Protein AF-A0A371X5Y8-F1 (afdb_monomer_lite)

Radius of gyration: 13.7 Å; chains: 1; bounding box: 45×25×32 Å

Organism: NCBI:txid2294114

pLDDT: mean 79.45, std 11.73, range [36.59, 93.31]

Secondary structure (DSSP, 8-state):
------S-SSSPPPHHHHHHHHHS---HHHHHHHHHTT--SEEEEETTEEEEEETTTTEEEEEEE-TTS-EEEEEEETTEEEEEEEETTEEEEEEE-HHHHHT-TTTTHHHHH----

Structure (mmCIF, N/CA/C/O backbone):
data_AF-A0A371X5Y8-F1
#
_entry.id   AF-A0A371X5Y8-F1
#
loop_
_atom_site.group_PDB
_atom_site.id
_atom_site.type_symbol
_atom_site.label_atom_id
_atom_site.label_alt_id
_atom_site.label_comp_id
_atom_site.label_asym_id
_atom_site.label_entity_id
_atom_site.label_seq_id
_atom_site.pdbx_PDB_ins_code
_atom_site.Cartn_x
_atom_site.Cartn_y
_atom_site.Cartn_z
_atom_site.occupancy
_atom_site.B_iso_or_equiv
_atom_site.auth_seq_id
_atom_site.auth_comp_id
_atom_site.auth_asym_id
_atom_site.auth_atom_id
_atom_site.pdbx_PDB_model_num
ATOM 1 N N . MET A 1 1 ? -27.563 10.817 6.410 1.00 36.59 1 MET A N 1
ATOM 2 C CA . MET A 1 1 ? -26.250 11.125 5.811 1.00 36.59 1 MET A CA 1
ATOM 3 C C . MET A 1 1 ? -25.219 10.660 6.820 1.00 36.59 1 MET A C 1
ATOM 5 O O . MET A 1 1 ? -25.157 11.239 7.897 1.00 36.59 1 MET A O 1
ATOM 9 N N . ALA A 1 2 ? -24.578 9.518 6.575 1.00 38.03 2 ALA A N 1
ATOM 10 C CA . ALA A 1 2 ? -23.540 9.020 7.469 1.00 38.03 2 ALA A CA 1
ATOM 11 C C . ALA A 1 2 ? -22.314 9.915 7.274 1.00 38.03 2 ALA A C 1
ATOM 13 O O . ALA A 1 2 ? -21.850 10.066 6.150 1.00 38.03 2 ALA A O 1
ATOM 14 N N . ALA A 1 3 ? -21.862 10.571 8.342 1.00 40.56 3 ALA A N 1
ATOM 15 C CA . ALA A 1 3 ? -20.594 11.280 8.317 1.00 40.56 3 ALA A CA 1
ATOM 16 C C . ALA A 1 3 ? -19.497 10.237 8.081 1.00 40.56 3 ALA A C 1
ATOM 18 O O . ALA A 1 3 ? -19.373 9.304 8.882 1.00 40.56 3 ALA A O 1
ATOM 19 N N . ALA A 1 4 ? -18.764 10.365 6.974 1.00 44.59 4 ALA A N 1
ATOM 20 C CA . ALA A 1 4 ? -17.547 9.603 6.748 1.00 44.59 4 ALA A CA 1
ATOM 21 C C . ALA A 1 4 ? -16.640 9.847 7.958 1.00 44.59 4 ALA A C 1
ATOM 23 O O . ALA A 1 4 ? -16.283 10.986 8.266 1.00 44.59 4 ALA A O 1
ATOM 24 N N . ARG A 1 5 ? -16.385 8.794 8.738 1.00 50.59 5 ARG A N 1
ATOM 25 C CA . ARG A 1 5 ? -15.402 8.881 9.813 1.00 50.59 5 ARG A CA 1
ATOM 26 C C . ARG A 1 5 ? -14.033 8.897 9.140 1.00 50.59 5 ARG A C 1
ATOM 28 O O . ARG A 1 5 ? -13.822 8.060 8.265 1.00 50.59 5 ARG A O 1
ATOM 35 N N . PRO A 1 6 ? -13.126 9.802 9.531 1.00 53.47 6 PRO A N 1
ATOM 36 C CA . PRO A 1 6 ? -11.768 9.762 9.017 1.00 53.47 6 PRO A CA 1
ATOM 37 C C . PRO A 1 6 ? -11.120 8.419 9.390 1.00 53.47 6 PRO A C 1
ATOM 39 O O . PRO A 1 6 ? -11.502 7.810 10.395 1.00 53.47 6 PRO A O 1
ATOM 42 N N . LEU A 1 7 ? -10.135 7.980 8.602 1.00 59.94 7 LEU A N 1
ATOM 43 C CA . LEU A 1 7 ? -9.326 6.757 8.770 1.00 59.94 7 LEU A CA 1
ATOM 44 C C . LEU A 1 7 ? -8.462 6.748 10.059 1.00 59.94 7 LEU A C 1
ATOM 46 O O . LEU A 1 7 ? -7.404 6.138 10.112 1.00 59.94 7 LEU A O 1
ATOM 50 N N . ASN A 1 8 ? -8.886 7.436 11.119 1.00 60.66 8 ASN A N 1
ATOM 51 C CA . ASN A 1 8 ? -8.071 7.755 12.294 1.00 60.66 8 ASN A CA 1
ATOM 52 C C . ASN A 1 8 ? -8.060 6.674 13.373 1.00 60.66 8 ASN A C 1
ATOM 54 O O . ASN A 1 8 ? -7.318 6.787 14.344 1.00 60.66 8 ASN A O 1
ATOM 58 N N . ALA A 1 9 ? -8.907 5.662 13.256 1.00 64.25 9 ALA A N 1
ATOM 59 C CA . ALA A 1 9 ? -8.866 4.522 14.144 1.00 64.25 9 ALA A CA 1
ATOM 60 C C . ALA A 1 9 ? -8.303 3.367 13.326 1.00 64.25 9 ALA A C 1
ATOM 62 O O . ALA A 1 9 ? -8.786 3.120 12.221 1.00 64.25 9 ALA A O 1
ATOM 63 N N . TRP A 1 10 ? -7.288 2.678 13.849 1.00 75.75 10 TRP A N 1
ATOM 64 C CA . TRP A 1 10 ? -6.785 1.404 13.325 1.00 75.75 10 TRP A CA 1
ATOM 65 C C . TRP A 1 10 ? -7.836 0.294 13.485 1.00 75.75 10 TRP A C 1
ATOM 67 O O . TRP A 1 10 ? -7.652 -0.734 14.131 1.00 75.75 10 TRP A O 1
ATOM 77 N N . GLU A 1 11 ? -9.014 0.578 12.964 1.00 78.38 11 GLU A N 1
ATOM 78 C CA . GLU A 1 11 ? -10.200 -0.233 12.918 1.00 78.38 11 GLU A CA 1
ATOM 79 C C . GLU A 1 11 ? -10.358 -0.696 11.474 1.00 78.38 11 GLU A C 1
ATOM 81 O O . GLU A 1 11 ? -9.955 0.015 10.547 1.00 78.38 11 GLU A O 1
ATOM 86 N N . PRO A 1 12 ? -10.958 -1.873 11.258 1.00 77.25 12 PRO A N 1
ATOM 87 C CA . PRO A 1 12 ? -11.274 -2.324 9.917 1.00 77.25 12 PRO A CA 1
ATOM 88 C C . PRO A 1 12 ? -12.061 -1.246 9.169 1.00 77.25 12 PRO A C 1
ATOM 90 O O . PRO A 1 12 ? -12.964 -0.609 9.722 1.00 77.25 12 PRO A O 1
ATOM 93 N N . LEU A 1 13 ? -11.704 -1.058 7.899 1.00 78.56 13 LEU A N 1
ATOM 94 C CA . LEU A 1 13 ? -12.345 -0.080 7.030 1.00 78.56 13 LEU A CA 1
ATOM 95 C C . LEU A 1 13 ? -13.859 -0.282 7.012 1.00 78.56 13 LEU A C 1
ATOM 97 O O . LEU A 1 13 ? -14.344 -1.422 7.068 1.00 78.56 13 LEU A O 1
ATOM 101 N N . PRO A 1 14 ? -14.636 0.804 6.896 1.00 79.62 14 PRO A N 1
ATOM 102 C CA . PRO A 1 14 ? -16.069 0.664 6.828 1.00 79.62 14 PRO A CA 1
ATOM 103 C C . PRO A 1 14 ? -16.458 -0.112 5.556 1.00 79.62 14 PRO A C 1
ATOM 105 O O . PRO A 1 14 ? -15.859 0.072 4.497 1.00 79.62 14 PRO A O 1
ATOM 108 N N . PRO A 1 15 ? -17.497 -0.962 5.620 1.00 79.56 15 PRO A N 1
ATOM 109 C CA . PRO A 1 15 ? -17.793 -1.927 4.562 1.00 79.56 15 PRO A CA 1
ATOM 110 C C . PRO A 1 15 ? -18.142 -1.289 3.212 1.00 79.56 15 PRO A C 1
ATOM 112 O O . PRO A 1 15 ? -17.956 -1.931 2.184 1.00 79.56 15 PRO A O 1
ATOM 115 N N . HIS A 1 16 ? -18.633 -0.043 3.202 1.00 81.50 16 HIS A N 1
ATOM 116 C CA . HIS A 1 16 ? -18.866 0.696 1.959 1.00 81.50 16 HIS A CA 1
ATOM 117 C C . HIS A 1 16 ? -17.547 0.993 1.242 1.00 81.50 16 HIS A C 1
ATOM 119 O O . HIS A 1 16 ? -17.423 0.668 0.071 1.00 81.50 16 HIS A O 1
ATOM 125 N N . LEU A 1 17 ? -16.540 1.492 1.962 1.00 78.69 17 LEU A N 1
ATOM 126 C CA . LEU A 1 17 ? -15.229 1.798 1.403 1.00 78.69 17 LEU A CA 1
ATOM 127 C C . LEU A 1 17 ? -14.524 0.528 0.920 1.00 78.69 17 LEU A C 1
ATOM 129 O O . LEU A 1 17 ? -13.956 0.502 -0.165 1.00 78.69 17 LEU A O 1
ATOM 133 N N . THR A 1 18 ? -14.624 -0.564 1.682 1.00 81.31 18 THR A N 1
ATOM 134 C CA . THR A 1 18 ? -14.114 -1.871 1.247 1.00 81.31 18 THR A CA 1
ATOM 135 C C . THR A 1 18 ? -14.778 -2.334 -0.051 1.00 81.31 18 THR A C 1
ATOM 137 O O . THR A 1 18 ? -14.112 -2.915 -0.906 1.00 81.31 18 THR A O 1
ATOM 140 N N . ALA A 1 19 ? -16.082 -2.098 -0.222 1.00 83.00 19 ALA A N 1
ATOM 141 C CA . ALA A 1 19 ? -16.780 -2.419 -1.463 1.00 83.00 19 ALA A CA 1
ATOM 142 C C . ALA A 1 19 ? -16.314 -1.528 -2.623 1.00 83.00 19 ALA A C 1
ATOM 144 O O . ALA A 1 19 ? -16.019 -2.063 -3.685 1.00 83.00 19 ALA A O 1
ATOM 145 N N . GLU A 1 20 ? -16.166 -0.217 -2.412 1.00 84.31 20 GLU A N 1
ATOM 146 C CA . GLU A 1 20 ? -15.684 0.707 -3.448 1.00 84.31 20 GLU A CA 1
ATOM 147 C C . GLU A 1 20 ? -14.253 0.388 -3.888 1.00 84.31 20 GLU A C 1
ATOM 149 O O . GLU A 1 20 ? -13.984 0.293 -5.081 1.00 84.31 20 GLU A O 1
ATOM 154 N N . VAL A 1 2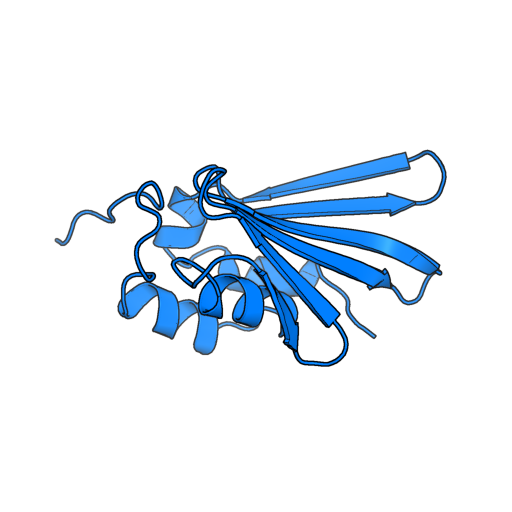1 ? -13.340 0.109 -2.952 1.00 83.38 21 VAL A N 1
ATOM 155 C CA . VAL A 1 21 ? -11.969 -0.316 -3.283 1.00 83.38 21 VAL A CA 1
ATOM 156 C C . VAL A 1 21 ? -11.980 -1.618 -4.084 1.00 83.38 21 VAL A C 1
ATOM 158 O O . VAL A 1 21 ? -11.235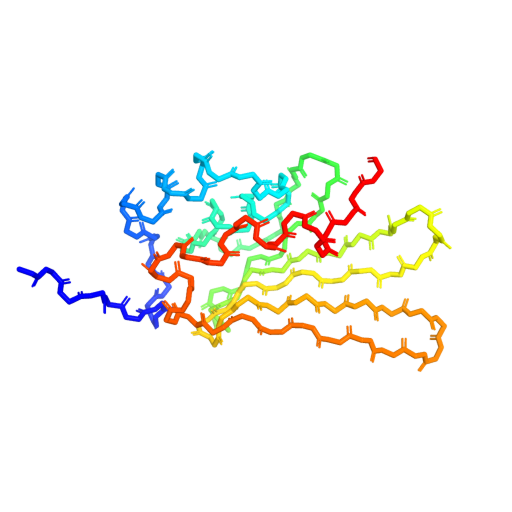 -1.752 -5.056 1.00 83.38 21 VAL A O 1
ATOM 161 N N . ASN A 1 22 ? -12.835 -2.576 -3.722 1.00 82.62 22 ASN A N 1
ATOM 162 C CA . ASN A 1 22 ? -12.944 -3.836 -4.453 1.00 82.62 22 ASN A CA 1
ATOM 163 C C . ASN A 1 22 ? -13.526 -3.663 -5.863 1.00 82.62 22 ASN A C 1
ATOM 165 O O . ASN A 1 22 ? -13.030 -4.325 -6.779 1.00 82.62 22 ASN A O 1
ATOM 169 N N . ASP A 1 23 ? -14.521 -2.792 -6.034 1.00 82.88 23 ASP A N 1
ATOM 170 C CA . ASP A 1 23 ? -15.182 -2.511 -7.318 1.00 82.88 23 ASP A CA 1
ATOM 171 C C . ASP A 1 23 ? -14.350 -1.585 -8.227 1.00 82.88 23 ASP A C 1
ATOM 173 O O . ASP A 1 23 ? -14.453 -1.663 -9.447 1.00 82.88 23 ASP A O 1
ATOM 177 N N . SER A 1 24 ? -13.462 -0.772 -7.645 1.00 81.44 24 SER A N 1
ATOM 178 C CA . SER A 1 24 ? -12.586 0.142 -8.385 1.00 81.44 24 SER A CA 1
ATOM 179 C C . SER A 1 24 ? -11.560 -0.571 -9.271 1.00 81.44 24 SER A C 1
ATOM 181 O O . SER A 1 24 ? -11.172 -1.729 -9.036 1.00 81.44 24 SER A O 1
ATOM 183 N N . PHE A 1 25 ? -11.020 0.169 -10.240 1.00 81.06 25 PHE A N 1
ATOM 184 C CA . PHE A 1 25 ? -9.892 -0.266 -11.067 1.00 81.06 25 PHE A CA 1
ATOM 185 C C . PHE A 1 25 ? -8.538 -0.185 -10.348 1.00 81.06 25 PHE A C 1
ATOM 187 O O . PHE A 1 25 ? -7.502 -0.399 -10.980 1.00 81.06 25 PHE A O 1
ATOM 194 N N . ALA A 1 26 ? -8.518 0.088 -9.037 1.00 80.44 26 ALA A N 1
ATOM 195 C CA . ALA A 1 26 ? -7.285 0.160 -8.268 1.00 80.44 26 ALA A CA 1
ATOM 196 C C . ALA A 1 26 ? -6.435 -1.122 -8.431 1.00 80.44 26 ALA A C 1
ATOM 198 O O . ALA A 1 26 ? -6.967 -2.236 -8.496 1.00 80.44 26 ALA A O 1
ATOM 199 N N . PRO A 1 27 ? -5.103 -1.005 -8.463 1.00 80.88 27 PRO A N 1
ATOM 200 C CA . PRO A 1 27 ? -4.233 -2.156 -8.632 1.00 80.88 27 PRO A CA 1
ATOM 201 C C . PRO A 1 27 ? -4.251 -3.063 -7.398 1.00 80.88 27 PRO A C 1
ATOM 203 O O . PRO A 1 27 ? -4.489 -2.623 -6.269 1.00 80.88 27 PRO A O 1
ATOM 206 N N . GLN A 1 28 ? -3.957 -4.350 -7.607 1.00 84.75 28 GLN A N 1
ATOM 207 C CA . GLN A 1 28 ? -4.050 -5.382 -6.567 1.00 84.75 28 GLN A CA 1
ATOM 208 C C . GLN A 1 28 ? -3.293 -5.043 -5.265 1.00 84.75 28 GLN A C 1
ATOM 210 O O . GLN A 1 28 ? -3.826 -5.322 -4.186 1.00 84.75 28 GLN A O 1
ATOM 215 N N . PRO A 1 29 ? -2.105 -4.410 -5.294 1.00 85.56 29 PRO A N 1
ATOM 216 C CA . PRO A 1 29 ? -1.405 -4.022 -4.081 1.00 85.56 29 PRO A CA 1
ATOM 217 C C . PRO A 1 29 ? -2.110 -2.953 -3.272 1.00 85.56 29 PRO A C 1
ATOM 219 O O . PRO A 1 29 ? -2.079 -3.029 -2.048 1.00 85.56 29 PRO A O 1
ATOM 222 N N . VAL A 1 30 ? -2.805 -2.023 -3.928 1.00 84.94 30 VAL A N 1
ATOM 223 C CA . VAL A 1 30 ? -3.650 -1.061 -3.223 1.00 84.94 30 VAL A CA 1
ATOM 224 C C . VAL A 1 30 ? -4.775 -1.810 -2.531 1.00 84.94 30 VAL A C 1
ATOM 226 O O . VAL A 1 30 ? -4.903 -1.719 -1.317 1.00 84.94 30 VAL A O 1
ATOM 229 N N . LYS A 1 31 ? -5.525 -2.646 -3.259 1.00 87.62 31 LYS A N 1
ATOM 230 C CA . LYS A 1 31 ? -6.609 -3.448 -2.663 1.00 87.62 31 LYS A CA 1
ATOM 231 C C . LYS A 1 31 ? -6.124 -4.266 -1.462 1.00 87.62 31 LYS A C 1
ATOM 233 O O . LYS A 1 31 ? -6.818 -4.355 -0.454 1.00 87.62 31 LYS A O 1
ATOM 238 N N . THR A 1 32 ? -4.908 -4.802 -1.542 1.00 89.56 32 THR A N 1
ATOM 239 C CA . THR A 1 32 ? -4.285 -5.561 -0.452 1.00 89.56 32 THR A CA 1
ATOM 240 C C . THR A 1 32 ? -3.947 -4.681 0.755 1.00 89.56 32 THR A C 1
ATOM 242 O O . THR A 1 32 ? -4.248 -5.087 1.871 1.00 89.56 32 THR A O 1
ATOM 245 N N . LEU A 1 33 ? -3.417 -3.465 0.572 1.00 89.00 33 LEU A N 1
ATOM 246 C CA . LEU A 1 33 ? -3.200 -2.525 1.686 1.00 89.00 33 LEU A CA 1
ATOM 247 C C . LEU A 1 33 ? -4.492 -2.229 2.444 1.00 89.00 33 LEU A C 1
ATOM 249 O O . LEU A 1 33 ? -4.523 -2.313 3.669 1.00 89.00 33 LEU A O 1
ATOM 253 N N . PHE A 1 34 ? -5.567 -1.937 1.712 1.00 87.69 34 PHE A N 1
ATOM 254 C CA . PHE A 1 34 ? -6.882 -1.700 2.305 1.00 87.69 34 PHE A CA 1
ATOM 255 C C . PHE A 1 34 ? -7.409 -2.957 3.013 1.00 87.69 34 PHE A C 1
ATOM 257 O O . PHE A 1 34 ? -7.949 -2.864 4.110 1.00 87.69 34 PHE A O 1
ATOM 264 N N . ALA A 1 35 ? -7.202 -4.149 2.449 1.00 88.62 35 ALA A N 1
ATOM 265 C CA . ALA A 1 35 ? -7.594 -5.403 3.094 1.00 88.62 35 ALA A CA 1
ATOM 266 C C . ALA A 1 35 ? -6.811 -5.701 4.389 1.00 88.62 35 ALA A C 1
ATOM 268 O O . ALA A 1 35 ? -7.335 -6.380 5.272 1.00 88.62 35 ALA A O 1
ATOM 269 N N . LEU A 1 36 ? -5.572 -5.216 4.497 1.00 89.69 36 LEU A N 1
ATOM 270 C CA . LEU A 1 36 ? -4.709 -5.384 5.670 1.00 89.69 36 LEU A CA 1
ATOM 271 C C . LEU A 1 36 ? -4.887 -4.279 6.722 1.00 89.69 36 LEU A C 1
ATOM 273 O O . LEU A 1 36 ? -4.398 -4.422 7.844 1.00 89.69 36 LEU A O 1
ATOM 277 N N . TRP A 1 37 ? -5.593 -3.198 6.388 1.00 87.88 37 TRP A N 1
ATOM 278 C CA . TRP A 1 37 ? -5.887 -2.107 7.310 1.00 87.88 37 TRP A CA 1
ATOM 279 C C . TRP A 1 37 ? -6.702 -2.581 8.51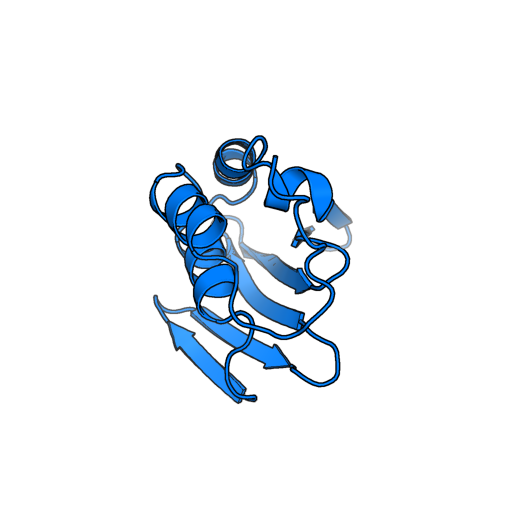9 1.00 87.88 37 TRP A C 1
ATOM 281 O O . TRP A 1 37 ? -7.692 -3.304 8.380 1.00 87.88 37 TRP A O 1
ATOM 291 N N . GLY A 1 38 ? -6.303 -2.158 9.723 1.00 83.00 38 GLY A N 1
ATOM 292 C CA . GLY A 1 38 ? -6.909 -2.643 10.968 1.00 83.00 38 GLY A CA 1
ATOM 293 C C . GLY A 1 38 ? -6.609 -4.123 11.252 1.00 83.00 38 GLY A C 1
ATOM 294 O O . GLY A 1 38 ? -7.254 -4.736 12.105 1.00 83.00 38 GLY A O 1
ATOM 295 N N . GLY A 1 39 ? -5.656 -4.711 10.522 1.00 83.56 39 GLY A N 1
ATOM 296 C CA . GLY A 1 39 ? -5.153 -6.060 10.731 1.00 83.56 39 GLY A CA 1
ATOM 297 C C . GLY A 1 39 ? -4.207 -6.173 11.928 1.00 83.56 39 GLY A C 1
ATOM 298 O O . GLY A 1 39 ? -3.892 -5.201 12.620 1.00 83.56 39 GLY A O 1
ATOM 299 N N . SER A 1 40 ? -3.756 -7.402 12.180 1.00 83.25 40 SER A N 1
ATOM 300 C CA . SER A 1 40 ? -2.734 -7.685 13.191 1.00 83.25 40 SER A CA 1
ATOM 301 C C . SER A 1 40 ? -1.349 -7.274 12.702 1.00 83.25 40 SER A C 1
ATOM 303 O O . SER A 1 40 ? -1.046 -7.423 11.521 1.00 83.25 40 SER A O 1
ATOM 305 N N . GLU A 1 41 ? -0.515 -6.806 13.630 1.00 88.38 41 GLU A N 1
ATOM 306 C CA . GLU A 1 41 ? 0.890 -6.488 13.373 1.00 88.38 41 GLU A CA 1
ATOM 307 C C . GLU A 1 41 ? 1.630 -7.637 12.684 1.00 88.38 41 GLU A C 1
ATOM 309 O O . GLU A 1 41 ? 1.468 -8.808 13.050 1.00 88.38 41 GLU A O 1
ATOM 314 N N . GLY A 1 42 ? 2.488 -7.283 11.728 1.00 88.88 42 GLY A N 1
ATOM 315 C CA . GLY A 1 42 ? 3.469 -8.194 11.157 1.00 88.88 42 GLY A CA 1
ATOM 316 C C . GLY A 1 42 ? 3.643 -8.053 9.651 1.00 88.88 42 GLY A C 1
ATOM 317 O O . GLY A 1 42 ? 3.041 -7.205 8.994 1.00 88.88 42 GLY A O 1
ATOM 318 N N . SER A 1 43 ? 4.490 -8.923 9.102 1.00 92.81 43 SER A N 1
ATOM 319 C CA . SER A 1 43 ? 4.747 -8.994 7.666 1.00 92.81 43 SER A CA 1
ATOM 320 C C . SER A 1 43 ? 3.829 -10.021 7.004 1.00 92.81 43 SER A C 1
ATOM 322 O O . SER A 1 43 ? 3.885 -11.217 7.308 1.00 92.81 43 SER A O 1
ATOM 324 N N . VAL A 1 44 ? 3.006 -9.575 6.061 1.00 92.25 44 VAL A N 1
ATOM 325 C CA . VAL A 1 44 ? 2.087 -10.416 5.292 1.00 92.25 44 VAL A CA 1
ATOM 326 C C . VAL A 1 44 ? 2.595 -10.545 3.863 1.00 92.25 44 VAL A C 1
ATOM 328 O O . VAL A 1 44 ? 2.853 -9.552 3.197 1.00 92.25 44 VAL A O 1
ATOM 331 N N . ASN A 1 45 ? 2.727 -11.775 3.370 1.00 91.69 45 ASN A N 1
ATOM 332 C CA . ASN A 1 45 ? 3.083 -12.025 1.974 1.00 91.69 45 ASN A CA 1
ATOM 333 C C . ASN A 1 45 ? 1.809 -12.260 1.160 1.00 91.69 45 ASN A C 1
ATOM 335 O O . ASN A 1 45 ? 1.080 -13.219 1.421 1.00 91.69 45 ASN A O 1
ATOM 339 N N . ALA A 1 46 ? 1.552 -11.417 0.165 1.00 87.31 46 ALA A N 1
ATOM 340 C CA . ALA A 1 46 ? 0.393 -11.532 -0.712 1.00 87.31 46 ALA A CA 1
ATOM 341 C C . ALA A 1 46 ? 0.764 -11.122 -2.141 1.00 87.31 46 ALA A C 1
ATOM 343 O O . ALA A 1 46 ? 1.469 -10.145 -2.355 1.00 87.31 46 ALA A O 1
ATOM 344 N N . HIS A 1 47 ? 0.308 -11.889 -3.134 1.00 84.62 47 HIS A N 1
ATOM 345 C CA . HIS A 1 47 ? 0.545 -11.593 -4.557 1.00 84.62 47 HIS A CA 1
ATOM 346 C C . HIS A 1 47 ? 2.025 -11.386 -4.946 1.00 84.62 47 HIS A C 1
ATOM 348 O O . HIS A 1 47 ? 2.322 -10.668 -5.892 1.00 84.62 47 HIS A O 1
ATOM 354 N N . GLY A 1 48 ? 2.956 -12.027 -4.230 1.00 85.19 48 GLY A N 1
ATOM 355 C CA . GLY A 1 48 ? 4.396 -11.883 -4.473 1.00 85.19 48 GLY A CA 1
ATOM 356 C C . GLY A 1 48 ? 5.022 -10.623 -3.870 1.00 85.19 48 GLY A C 1
ATOM 357 O O . GLY A 1 48 ? 6.212 -10.401 -4.071 1.00 85.19 48 GLY A O 1
ATOM 358 N N . LEU A 1 49 ? 4.251 -9.836 -3.115 1.00 89.19 49 LEU A N 1
ATOM 359 C CA . LEU A 1 49 ? 4.714 -8.668 -2.377 1.00 89.19 49 LEU A CA 1
ATOM 360 C C . LEU A 1 49 ? 4.644 -8.909 -0.869 1.00 89.19 49 LEU A C 1
ATOM 362 O O . LEU A 1 49 ? 3.791 -9.654 -0.373 1.00 89.19 49 LEU A O 1
ATOM 366 N N . THR A 1 50 ? 5.539 -8.242 -0.147 1.00 92.31 50 THR A N 1
ATOM 367 C CA . THR A 1 50 ? 5.540 -8.212 1.316 1.00 92.31 50 THR A CA 1
ATOM 368 C C . THR A 1 50 ? 4.900 -6.914 1.777 1.00 92.31 50 THR A C 1
ATOM 370 O O . THR A 1 50 ? 5.298 -5.831 1.346 1.00 92.31 50 THR A O 1
ATOM 373 N N . TYR A 1 51 ? 3.915 -7.035 2.656 1.00 92.75 51 TYR A N 1
ATOM 374 C CA . TYR A 1 51 ? 3.224 -5.930 3.296 1.00 92.75 51 TYR A CA 1
ATOM 375 C C . TYR A 1 51 ? 3.604 -5.893 4.766 1.00 92.75 51 TYR A C 1
ATOM 377 O O . TYR A 1 51 ? 3.554 -6.924 5.433 1.00 92.75 51 TYR A O 1
ATOM 385 N N . GLU A 1 52 ? 3.954 -4.727 5.278 1.00 93.31 52 GLU A N 1
ATOM 386 C CA . GLU A 1 52 ? 4.251 -4.511 6.687 1.00 93.31 52 GLU A CA 1
ATOM 387 C C . GLU A 1 52 ? 3.085 -3.778 7.337 1.00 93.31 52 GLU A C 1
ATOM 389 O O . GLU A 1 52 ? 2.720 -2.677 6.932 1.00 93.31 52 GLU A O 1
ATOM 394 N N . VAL A 1 53 ? 2.474 -4.426 8.325 1.00 90.88 53 VAL A N 1
ATOM 395 C CA . VAL A 1 53 ? 1.325 -3.921 9.073 1.00 90.88 53 VAL A CA 1
ATOM 396 C C . VAL A 1 53 ? 1.839 -3.397 10.412 1.00 90.88 53 VAL A C 1
ATOM 398 O O . VAL A 1 53 ? 2.263 -4.187 11.257 1.00 90.88 53 VAL A O 1
ATOM 401 N N . GLN A 1 54 ? 1.808 -2.078 10.597 1.00 87.94 54 GLN A N 1
ATOM 402 C CA . GLN A 1 54 ? 2.308 -1.373 11.780 1.00 87.94 54 GLN A CA 1
ATOM 403 C C . GLN A 1 54 ? 1.139 -0.681 12.501 1.00 87.94 54 GLN A C 1
ATOM 405 O O . GLN A 1 54 ? 0.810 0.465 12.184 1.00 87.94 54 GLN A O 1
ATOM 410 N N . PRO A 1 55 ? 0.475 -1.358 13.458 1.00 79.31 55 PRO A N 1
ATOM 411 C CA . PRO A 1 55 ? -0.669 -0.797 14.173 1.00 79.31 55 PRO A CA 1
ATOM 412 C C . PRO A 1 55 ? -0.305 0.382 15.075 1.00 79.31 55 PRO A C 1
ATOM 414 O O . PRO A 1 55 ? -1.151 1.245 15.291 1.00 79.31 55 PRO A O 1
ATOM 417 N N . GLU A 1 56 ? 0.926 0.434 15.595 1.00 80.94 56 GLU A N 1
ATOM 418 C CA . GLU A 1 56 ? 1.389 1.531 16.457 1.00 80.94 56 GLU A CA 1
ATOM 419 C C . GLU A 1 56 ? 1.466 2.862 15.695 1.00 80.94 56 GLU A C 1
ATOM 421 O O . GLU A 1 56 ? 1.012 3.888 16.199 1.00 80.94 56 GLU A O 1
ATOM 426 N N . ASP A 1 57 ? 1.950 2.822 14.453 1.00 80.31 57 ASP A N 1
ATOM 427 C CA . ASP A 1 57 ? 1.994 3.964 13.532 1.00 80.31 57 ASP A CA 1
ATOM 428 C C . ASP A 1 57 ? 0.746 4.062 12.643 1.00 80.31 57 ASP A C 1
ATOM 430 O O . ASP A 1 57 ? 0.663 4.901 11.746 1.00 80.31 57 ASP A O 1
ATOM 434 N N . THR A 1 58 ? -0.244 3.196 12.873 1.00 84.50 58 THR A N 1
ATOM 435 C CA . THR A 1 58 ? -1.468 3.085 12.072 1.00 84.50 58 THR A CA 1
ATOM 436 C C . THR A 1 58 ? -1.198 3.104 10.567 1.00 84.50 58 THR A C 1
ATOM 438 O O . THR A 1 58 ? -1.840 3.835 9.811 1.00 84.50 58 THR A 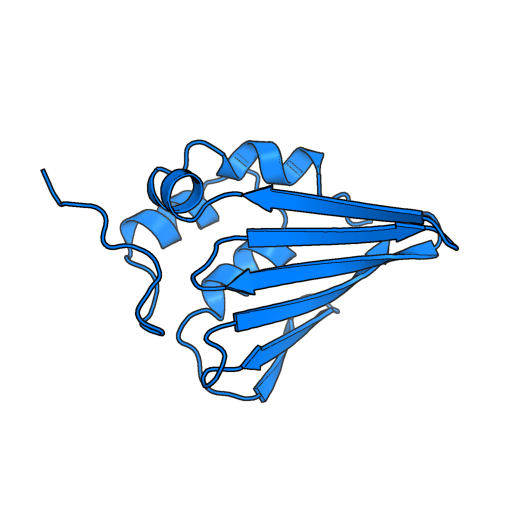O 1
ATOM 441 N N . SER A 1 59 ? -0.219 2.313 10.121 1.00 87.75 59 SER A N 1
ATOM 442 C CA . SER A 1 59 ? 0.172 2.262 8.715 1.00 87.75 59 SER A CA 1
ATOM 443 C C . SER A 1 59 ? 0.360 0.842 8.194 1.00 87.75 59 SER A C 1
ATOM 445 O O . SER A 1 59 ? 0.858 -0.046 8.885 1.00 87.75 59 SER A O 1
ATOM 447 N N . VAL A 1 60 ? -0.054 0.617 6.950 1.00 91.31 60 VAL A N 1
ATOM 448 C CA . VAL A 1 60 ? 0.306 -0.569 6.174 1.00 91.31 60 VAL A CA 1
ATOM 449 C C . VAL A 1 60 ? 1.161 -0.107 5.010 1.00 91.31 60 VAL A C 1
ATOM 451 O O . VAL A 1 60 ? 0.767 0.815 4.302 1.00 91.31 60 VAL A O 1
ATOM 454 N N . SER A 1 61 ? 2.299 -0.740 4.769 1.00 92.19 61 SER A N 1
ATOM 455 C CA . SER A 1 61 ? 3.165 -0.397 3.642 1.00 92.19 61 SER A CA 1
ATOM 456 C C . SER A 1 61 ? 3.608 -1.624 2.864 1.00 92.19 61 SER A C 1
ATOM 458 O O . SER A 1 61 ? 3.561 -2.748 3.352 1.00 92.19 61 SER A O 1
ATOM 460 N N . THR A 1 62 ? 4.017 -1.422 1.619 1.00 91.69 62 THR A N 1
ATOM 461 C CA . THR A 1 62 ? 4.659 -2.440 0.792 1.00 91.69 62 THR A CA 1
ATOM 462 C C . THR A 1 62 ? 5.698 -1.795 -0.109 1.00 91.69 62 THR A C 1
ATOM 464 O O . THR A 1 62 ? 5.528 -0.660 -0.560 1.00 91.69 62 THR A O 1
ATOM 467 N N . GLU A 1 63 ? 6.781 -2.519 -0.370 1.00 90.19 63 GLU A N 1
ATOM 468 C CA . GLU A 1 63 ? 7.841 -2.111 -1.286 1.00 90.19 63 GLU A CA 1
ATOM 469 C C . GLU A 1 63 ? 7.919 -3.105 -2.449 1.00 90.19 63 GLU A C 1
ATOM 471 O O . GLU A 1 63 ? 7.863 -4.321 -2.251 1.00 90.19 63 GLU A O 1
ATOM 476 N N . PHE A 1 64 ? 8.052 -2.590 -3.668 1.00 86.44 64 PHE A N 1
ATOM 477 C CA . PHE A 1 64 ? 8.196 -3.390 -4.879 1.00 86.44 64 PHE A CA 1
ATOM 478 C C . PHE A 1 64 ? 9.091 -2.695 -5.903 1.00 86.44 64 PHE A C 1
ATOM 480 O O . PHE A 1 64 ? 9.360 -1.500 -5.816 1.00 86.44 64 PHE A O 1
ATOM 487 N N . VAL A 1 65 ? 9.573 -3.453 -6.884 1.00 84.44 65 VAL A N 1
ATOM 488 C CA . VAL A 1 65 ? 10.371 -2.924 -7.996 1.00 84.44 65 VAL A CA 1
ATOM 489 C C . VAL A 1 65 ? 9.513 -2.945 -9.259 1.00 84.44 65 VAL A C 1
ATOM 491 O O . VAL A 1 65 ? 8.882 -3.965 -9.538 1.00 84.44 65 VAL A O 1
ATOM 494 N N . ASN A 1 66 ? 9.440 -1.829 -9.987 1.00 76.56 66 ASN A N 1
ATOM 495 C CA . ASN A 1 66 ? 8.677 -1.747 -11.238 1.00 76.56 66 ASN A CA 1
ATOM 496 C C . ASN A 1 66 ? 9.477 -2.289 -12.442 1.00 76.56 66 ASN A C 1
ATOM 498 O O . ASN A 1 66 ? 10.601 -2.775 -12.309 1.00 76.56 66 ASN A O 1
ATOM 502 N N . ALA A 1 67 ? 8.875 -2.185 -13.629 1.00 73.31 67 ALA A N 1
ATOM 503 C CA . ALA A 1 67 ? 9.450 -2.587 -14.914 1.00 73.31 67 ALA A CA 1
ATOM 504 C C . ALA A 1 67 ? 10.839 -2.010 -15.193 1.00 73.31 67 ALA A C 1
ATOM 506 O O . ALA A 1 67 ? 11.704 -2.679 -15.760 1.00 73.31 67 ALA A O 1
ATOM 507 N N . ASP A 1 68 ? 11.017 -0.756 -14.803 1.00 77.94 68 ASP A N 1
ATOM 508 C CA . ASP A 1 68 ? 12.191 0.056 -15.074 1.00 77.94 68 ASP A CA 1
ATOM 509 C C . ASP A 1 68 ? 13.309 -0.190 -14.045 1.00 77.94 68 ASP A C 1
ATOM 511 O O . ASP A 1 68 ? 14.404 0.362 -14.156 1.00 77.94 68 ASP A O 1
ATOM 515 N N . GLY A 1 69 ? 13.077 -1.077 -13.068 1.00 81.06 69 GLY A N 1
ATOM 516 C CA . GLY A 1 69 ? 14.024 -1.380 -11.996 1.00 81.06 69 GLY A CA 1
ATOM 517 C C . GLY A 1 69 ? 14.000 -0.356 -10.860 1.00 81.06 69 GLY A C 1
ATOM 518 O O . GLY A 1 69 ? 14.886 -0.369 -10.004 1.00 81.06 69 GLY A O 1
ATOM 519 N N . GLU A 1 70 ? 13.000 0.522 -10.833 1.00 84.31 70 GLU A N 1
ATOM 520 C CA . GLU A 1 70 ? 12.844 1.567 -9.827 1.00 84.31 70 GLU A CA 1
ATOM 521 C C . GLU A 1 70 ? 12.130 1.020 -8.597 1.00 84.31 70 GLU A C 1
ATOM 523 O O . GLU A 1 70 ? 11.234 0.170 -8.678 1.00 84.31 70 GLU A O 1
ATOM 528 N N . ARG A 1 71 ? 12.517 1.525 -7.428 1.00 86.81 71 ARG A N 1
ATOM 529 C CA . ARG A 1 71 ? 11.932 1.096 -6.162 1.00 86.81 71 ARG A CA 1
ATOM 530 C C . ARG A 1 71 ? 10.696 1.931 -5.874 1.00 86.81 71 ARG A C 1
ATOM 532 O O . ARG A 1 71 ? 10.758 3.152 -5.805 1.00 86.81 71 ARG A O 1
ATOM 539 N N . ASN A 1 72 ? 9.585 1.251 -5.673 1.00 86.81 72 ASN A N 1
ATOM 540 C CA . ASN A 1 72 ? 8.287 1.833 -5.417 1.00 86.81 72 ASN A CA 1
ATOM 541 C C . ASN A 1 72 ? 7.855 1.434 -4.007 1.00 86.81 72 ASN A C 1
ATOM 543 O O . ASN A 1 72 ? 7.980 0.276 -3.610 1.00 86.81 72 ASN A O 1
ATOM 547 N N . THR A 1 73 ? 7.328 2.388 -3.257 1.00 89.06 73 THR A N 1
ATOM 548 C CA . THR A 1 73 ? 6.783 2.176 -1.921 1.00 89.06 73 THR A CA 1
ATOM 549 C C . THR A 1 73 ? 5.356 2.681 -1.907 1.00 89.06 73 THR A C 1
ATOM 551 O O . THR A 1 73 ? 5.081 3.815 -2.295 1.00 89.06 73 THR A O 1
ATOM 554 N N . LEU A 1 74 ? 4.439 1.839 -1.457 1.00 89.62 74 LEU A N 1
ATOM 555 C CA . LEU A 1 74 ? 3.035 2.176 -1.315 1.00 89.62 74 LEU A CA 1
ATOM 556 C C . LEU A 1 74 ? 2.657 2.015 0.154 1.00 89.62 74 LEU A C 1
ATOM 558 O O . LEU A 1 74 ? 2.811 0.929 0.706 1.00 89.62 74 LEU A O 1
ATOM 562 N N . SER A 1 75 ? 2.165 3.083 0.768 1.00 89.94 75 SER A N 1
ATOM 563 C CA . SER A 1 75 ? 1.869 3.143 2.197 1.00 89.94 75 SER A CA 1
ATOM 564 C C . SER A 1 75 ? 0.492 3.746 2.427 1.00 89.94 75 SER A C 1
ATOM 566 O O . SER A 1 75 ? 0.212 4.846 1.967 1.00 89.94 75 SER A O 1
ATOM 568 N N . LEU A 1 76 ? -0.366 3.041 3.150 1.00 88.62 76 LEU A N 1
ATOM 569 C CA . LEU A 1 76 ? -1.668 3.508 3.607 1.00 88.62 76 LEU A CA 1
ATOM 570 C C . LEU A 1 76 ? -1.574 3.827 5.101 1.00 88.62 76 LEU A C 1
ATOM 572 O O . LEU A 1 76 ? -1.261 2.936 5.885 1.00 88.62 76 LEU A O 1
ATOM 576 N N . SER A 1 77 ? -1.849 5.069 5.492 1.00 86.81 77 SER A N 1
ATOM 577 C CA . SER A 1 77 ? -1.901 5.529 6.886 1.00 86.81 77 SER A CA 1
ATOM 578 C C . SER A 1 77 ? -3.167 6.351 7.158 1.00 86.81 77 SER A C 1
ATOM 580 O O . SER A 1 77 ? -3.971 6.607 6.257 1.00 86.81 77 SER A O 1
ATOM 582 N N . SER A 1 78 ? -3.348 6.804 8.402 1.00 79.44 78 SER A N 1
ATOM 583 C CA . SER A 1 78 ? -4.423 7.740 8.766 1.00 79.44 78 SER A CA 1
ATOM 584 C C . SER A 1 78 ? -4.346 9.071 8.012 1.00 79.44 78 SER A C 1
ATOM 586 O O . SER A 1 78 ? -5.367 9.717 7.786 1.00 79.44 78 SER A O 1
ATOM 588 N N . ASP A 1 79 ? -3.142 9.469 7.595 1.00 79.44 79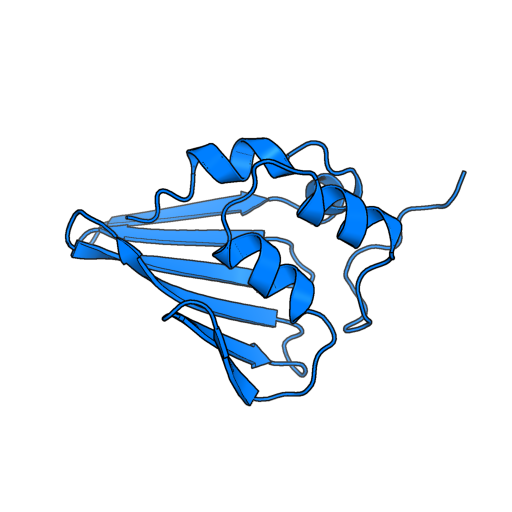 ASP A N 1
ATOM 589 C CA . ASP A 1 79 ? -2.885 10.670 6.790 1.00 79.44 79 ASP A CA 1
ATOM 590 C C . ASP A 1 79 ? -3.215 10.474 5.304 1.00 79.44 79 ASP A C 1
ATOM 592 O O . ASP A 1 79 ? -3.143 11.422 4.517 1.00 79.44 79 ASP A O 1
ATOM 596 N N . GLY A 1 80 ? -3.613 9.259 4.922 1.00 81.56 80 GLY A N 1
ATOM 597 C CA . GLY A 1 80 ? -4.028 8.900 3.578 1.00 81.56 80 GLY A CA 1
ATOM 598 C C . GLY A 1 80 ? -3.120 7.861 2.929 1.00 81.56 80 GLY A C 1
ATOM 599 O O . GLY A 1 80 ? -2.356 7.149 3.580 1.00 81.56 80 GLY A O 1
ATOM 600 N N . LEU A 1 81 ? -3.234 7.753 1.609 1.00 84.38 81 LEU A N 1
ATOM 601 C CA . LEU A 1 81 ? -2.449 6.825 0.805 1.00 84.38 81 LEU A CA 1
ATOM 602 C C . LEU A 1 81 ? -1.291 7.595 0.182 1.00 84.38 81 LEU A C 1
ATOM 604 O O . LEU A 1 81 ? -1.491 8.588 -0.517 1.00 84.38 81 LEU A O 1
ATOM 608 N N . ILE A 1 82 ? -0.082 7.121 0.430 1.00 87.38 82 ILE A N 1
ATOM 609 C CA . ILE A 1 82 ? 1.158 7.693 -0.066 1.00 87.38 82 ILE A CA 1
ATOM 610 C C . ILE A 1 82 ? 1.794 6.677 -1.005 1.00 87.38 82 ILE A C 1
ATOM 612 O O . ILE A 1 82 ? 2.068 5.539 -0.627 1.00 87.38 82 ILE A O 1
ATOM 616 N N . PHE A 1 83 ? 2.048 7.104 -2.233 1.00 86.00 83 PHE A N 1
ATOM 617 C CA . PHE A 1 83 ? 2.816 6.358 -3.212 1.00 86.00 83 PHE A CA 1
ATOM 618 C C . PHE A 1 83 ? 4.113 7.101 -3.500 1.00 86.00 83 PHE A C 1
ATOM 620 O O . PHE A 1 83 ? 4.091 8.260 -3.909 1.00 86.00 83 PHE A O 1
ATOM 627 N N . THR A 1 84 ? 5.240 6.438 -3.288 1.00 86.69 84 THR A N 1
ATOM 628 C CA . THR A 1 84 ? 6.569 7.003 -3.496 1.00 86.69 84 THR A CA 1
ATOM 629 C C . THR A 1 84 ? 7.326 6.159 -4.501 1.00 86.69 84 THR A C 1
ATOM 631 O O . THR A 1 84 ? 7.459 4.951 -4.327 1.00 86.69 84 THR A O 1
ATOM 634 N N . VAL A 1 85 ? 7.864 6.803 -5.528 1.00 83.75 85 VAL A N 1
ATOM 635 C CA . VAL A 1 85 ? 8.718 6.181 -6.539 1.00 83.75 85 VAL A CA 1
ATOM 636 C C . VAL A 1 85 ? 10.108 6.772 -6.417 1.00 83.75 85 VAL A C 1
ATOM 638 O O . VAL A 1 85 ? 10.284 7.989 -6.483 1.00 83.75 85 VAL A O 1
ATOM 641 N N . MET A 1 86 ? 11.087 5.901 -6.206 1.00 83.44 86 MET A N 1
ATOM 642 C CA . MET A 1 86 ? 12.501 6.237 -6.141 1.00 83.44 86 MET A CA 1
ATOM 643 C C . MET A 1 86 ? 13.194 5.762 -7.416 1.00 83.44 86 MET A C 1
ATOM 645 O O . MET A 1 86 ? 13.401 4.561 -7.625 1.00 83.44 86 MET A O 1
ATOM 649 N N . ALA A 1 87 ? 13.574 6.738 -8.234 1.00 79.75 87 ALA A N 1
ATOM 650 C CA . ALA A 1 87 ? 14.236 6.587 -9.519 1.00 79.75 87 ALA A CA 1
ATOM 651 C C . ALA A 1 87 ? 15.660 7.161 -9.419 1.00 79.75 87 ALA A C 1
ATOM 653 O O . ALA A 1 87 ? 15.901 8.349 -9.635 1.00 79.75 87 ALA A O 1
ATOM 654 N N . GLY A 1 88 ? 16.626 6.328 -9.021 1.00 80.00 88 GLY A N 1
ATOM 655 C CA . GLY A 1 88 ? 17.997 6.787 -8.773 1.00 80.00 88 GLY A CA 1
ATOM 656 C C . GLY A 1 88 ? 18.083 7.746 -7.577 1.00 80.00 88 GLY A C 1
ATOM 657 O O . GLY A 1 88 ? 17.896 7.319 -6.441 1.00 80.00 88 GLY A O 1
ATOM 658 N N . GLU A 1 89 ? 18.396 9.021 -7.831 1.00 80.12 89 GLU A N 1
ATOM 659 C CA . GLU A 1 89 ? 18.437 10.089 -6.811 1.00 80.12 89 GLU A CA 1
ATOM 660 C C . GLU A 1 89 ? 17.139 10.917 -6.762 1.00 80.12 89 GLU A C 1
ATOM 662 O O . GLU A 1 89 ? 16.960 11.742 -5.864 1.00 80.12 89 GLU A O 1
ATOM 667 N N . GLU A 1 90 ? 16.222 10.707 -7.709 1.00 85.06 90 GLU A N 1
ATOM 668 C CA . GLU A 1 90 ? 14.950 11.418 -7.769 1.00 85.06 90 GLU A CA 1
ATOM 669 C C . GLU A 1 90 ? 13.871 10.641 -7.010 1.00 85.06 90 GLU A C 1
ATOM 671 O O . GLU A 1 90 ? 13.710 9.429 -7.159 1.00 85.06 90 GLU A O 1
ATOM 676 N N . THR A 1 91 ? 13.125 11.350 -6.163 1.00 86.56 91 THR A N 1
ATOM 677 C CA . THR A 1 91 ? 11.989 10.796 -5.420 1.00 86.56 91 THR A CA 1
ATOM 678 C C . THR A 1 91 ? 10.735 11.550 -5.810 1.00 86.56 91 THR A C 1
ATOM 680 O O . THR A 1 91 ? 10.649 12.763 -5.610 1.00 86.56 91 THR A O 1
ATOM 683 N N . THR A 1 92 ? 9.755 10.826 -6.341 1.00 85.94 92 THR A N 1
ATOM 684 C CA . THR A 1 92 ? 8.432 11.374 -6.635 1.00 85.94 92 THR A CA 1
ATOM 685 C C . THR A 1 92 ? 7.431 10.791 -5.657 1.00 85.94 92 THR A C 1
ATOM 687 O O . THR A 1 92 ? 7.339 9.575 -5.516 1.00 85.94 92 THR A O 1
ATOM 690 N N . THR A 1 93 ? 6.681 11.654 -4.976 1.00 85.69 93 THR A N 1
ATOM 691 C CA . THR A 1 93 ? 5.668 11.244 -4.002 1.00 85.69 93 THR A CA 1
ATOM 692 C C . THR A 1 93 ? 4.307 11.777 -4.415 1.00 85.69 93 THR A C 1
ATOM 694 O O . THR A 1 93 ? 4.136 12.973 -4.651 1.00 85.69 93 THR A O 1
ATOM 697 N N . TRP A 1 94 ? 3.331 10.880 -4.457 1.00 85.19 94 TRP A N 1
ATOM 698 C CA . TRP A 1 94 ? 1.921 11.178 -4.635 1.00 85.19 94 TRP A CA 1
ATOM 699 C C . TRP A 1 94 ? 1.184 10.858 -3.342 1.00 85.19 94 TRP A C 1
ATOM 701 O O . TRP A 1 94 ? 1.309 9.761 -2.804 1.00 85.19 94 TRP A O 1
ATOM 711 N N . THR A 1 95 ? 0.395 11.811 -2.857 1.00 84.12 95 THR A N 1
ATOM 712 C CA . THR A 1 95 ? -0.418 11.645 -1.650 1.00 84.12 95 THR A CA 1
ATOM 713 C C . THR A 1 95 ? -1.878 11.854 -2.003 1.00 84.12 95 THR A C 1
ATOM 715 O O . THR A 1 95 ? -2.231 12.869 -2.606 1.00 84.12 95 THR A O 1
ATOM 718 N N . ILE A 1 96 ? -2.722 10.907 -1.608 1.00 81.75 96 ILE A N 1
ATOM 719 C CA . ILE A 1 96 ? -4.177 11.033 -1.658 1.00 81.75 96 ILE A CA 1
ATOM 720 C C . ILE A 1 96 ? -4.680 11.191 -0.232 1.00 81.75 96 ILE A C 1
ATOM 722 O O . ILE A 1 96 ? -4.394 10.358 0.630 1.00 81.75 96 ILE A O 1
ATOM 726 N N . SER A 1 97 ? -5.430 12.262 0.010 1.00 82.88 97 SER A N 1
ATOM 727 C CA . SER A 1 97 ? -5.956 12.576 1.335 1.00 82.88 97 SER A CA 1
ATOM 728 C C . SER A 1 97 ? -7.016 11.559 1.781 1.00 82.88 97 SER A C 1
ATOM 730 O O . SER A 1 97 ? -7.739 11.010 0.945 1.00 82.88 97 SER A O 1
ATOM 732 N N . PRO A 1 98 ? -7.177 11.333 3.095 1.00 78.75 98 PRO A N 1
ATOM 733 C CA . PRO A 1 98 ? -8.148 10.380 3.627 1.00 78.75 98 PRO A CA 1
ATOM 734 C C . PRO A 1 98 ? -9.594 10.735 3.256 1.00 78.75 98 PRO A C 1
ATOM 736 O O . PRO A 1 98 ? -10.414 9.831 3.109 1.00 78.75 98 PRO A O 1
ATOM 739 N N . ASP A 1 99 ? -9.914 12.016 3.050 1.00 80.19 99 ASP A N 1
ATOM 740 C CA . ASP A 1 99 ? -11.220 12.457 2.546 1.00 80.19 99 ASP A CA 1
ATOM 741 C C . ASP A 1 99 ? -11.504 11.938 1.126 1.00 80.19 99 ASP A C 1
ATOM 743 O O . ASP A 1 99 ? -12.595 11.443 0.861 1.00 80.19 99 ASP A O 1
ATOM 747 N N . GLU A 1 100 ? -10.512 11.981 0.229 1.00 78.44 100 GLU A N 1
ATOM 748 C CA . GLU A 1 100 ? -10.644 11.487 -1.153 1.00 78.44 100 GLU A CA 1
ATOM 749 C C . GLU A 1 100 ? -10.715 9.956 -1.209 1.00 78.44 100 GLU A C 1
ATOM 751 O O . GLU A 1 100 ? -11.367 9.390 -2.085 1.00 78.44 100 GLU A O 1
ATOM 756 N N . ILE A 1 101 ? -10.060 9.281 -0.259 1.00 77.56 101 ILE A N 1
ATOM 757 C CA . ILE A 1 101 ? -10.202 7.837 -0.055 1.00 77.56 101 ILE A CA 1
ATOM 758 C C . ILE A 1 101 ? -11.624 7.523 0.408 1.00 77.56 101 ILE A C 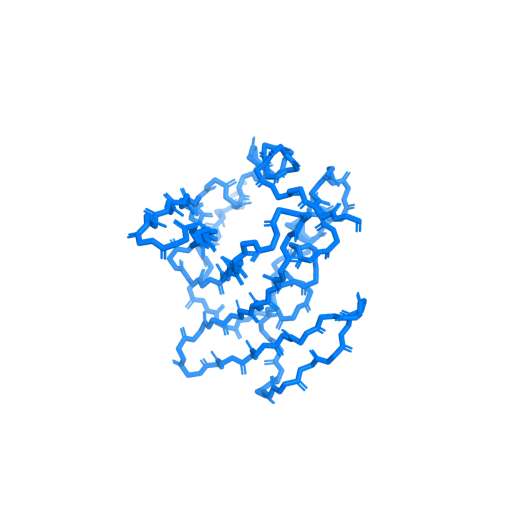1
ATOM 760 O O . ILE A 1 101 ? -12.268 6.644 -0.150 1.00 77.56 101 ILE A O 1
ATOM 764 N N . SER A 1 102 ? -12.112 8.249 1.416 1.00 74.06 102 SER A N 1
ATOM 765 C CA . SER A 1 102 ? -13.411 7.999 2.051 1.00 74.06 102 SER A CA 1
ATOM 766 C C . SER A 1 102 ? -14.598 8.239 1.119 1.00 74.06 102 SER A C 1
ATOM 768 O O . SER A 1 102 ? -15.646 7.631 1.314 1.00 74.06 102 SER A O 1
ATOM 770 N N . ASP A 1 103 ? -14.442 9.130 0.141 1.00 72.12 103 ASP A N 1
ATOM 771 C CA . ASP A 1 103 ? -15.445 9.421 -0.889 1.00 72.12 103 ASP A CA 1
ATOM 772 C C . ASP A 1 103 ? -15.320 8.504 -2.121 1.00 72.12 103 ASP A C 1
ATOM 774 O O . ASP A 1 103 ? -16.140 8.583 -3.030 1.00 72.12 103 ASP A O 1
ATOM 778 N N . GLY A 1 104 ? -14.275 7.671 -2.198 1.00 68.69 104 GLY A N 1
ATOM 779 C CA . GLY A 1 104 ? -14.047 6.748 -3.312 1.00 68.69 104 GLY A CA 1
ATOM 780 C C . GLY A 1 104 ? -13.697 7.421 -4.653 1.00 68.69 104 GLY A C 1
ATOM 781 O O . GLY A 1 104 ? -13.291 6.760 -5.608 1.00 68.69 104 GLY A O 1
ATOM 782 N N . SER A 1 105 ? -13.786 8.748 -4.748 1.00 69.69 105 SER A N 1
ATOM 783 C CA . SER A 1 105 ? -13.724 9.495 -6.009 1.00 69.69 105 SER A CA 1
ATOM 784 C C . SER A 1 105 ? -12.343 9.529 -6.667 1.00 69.69 105 SER A C 1
ATOM 786 O O . SER A 1 105 ? -12.230 9.904 -7.836 1.00 69.69 105 SER A O 1
ATOM 788 N N . ARG A 1 106 ? -11.291 9.097 -5.962 1.00 71.94 106 ARG A N 1
ATOM 789 C CA . ARG A 1 106 ? -9.944 8.945 -6.528 1.00 71.94 106 ARG A CA 1
ATOM 790 C C . ARG A 1 106 ? -9.448 7.513 -6.675 1.00 71.94 106 ARG A C 1
ATOM 792 O O . ARG A 1 106 ? -8.354 7.352 -7.205 1.00 71.94 106 ARG A O 1
ATOM 799 N N . LEU A 1 107 ? -10.232 6.499 -6.298 1.00 73.44 107 LEU A N 1
ATOM 800 C CA . LEU A 1 107 ? -9.796 5.095 -6.348 1.00 73.44 107 LEU A CA 1
ATOM 801 C C . LEU A 1 107 ? -9.284 4.683 -7.738 1.00 73.44 107 LEU A C 1
ATOM 803 O O . LEU A 1 107 ? -8.256 4.020 -7.857 1.00 73.44 107 LEU A O 1
ATOM 807 N N . ASP A 1 108 ? -9.966 5.123 -8.798 1.00 70.06 108 ASP A N 1
ATOM 808 C CA . ASP A 1 108 ? -9.607 4.773 -10.176 1.00 70.06 108 ASP A CA 1
ATOM 809 C C . ASP A 1 108 ? -8.365 5.512 -10.682 1.00 70.06 108 ASP A C 1
ATOM 811 O O . ASP A 1 108 ? -7.568 4.934 -11.420 1.00 70.06 108 ASP A O 1
ATOM 815 N N . ALA A 1 109 ? -8.130 6.748 -10.230 1.00 68.69 109 ALA A N 1
ATOM 816 C CA . ALA A 1 109 ? -6.921 7.502 -10.572 1.00 68.69 109 ALA A CA 1
ATOM 817 C C . ALA A 1 109 ? -5.647 6.828 -10.025 1.00 68.69 109 ALA A C 1
ATOM 819 O O . ALA A 1 109 ? -4.546 7.063 -10.518 1.00 68.69 109 ALA A O 1
ATOM 820 N N . TRP A 1 110 ? -5.780 5.953 -9.023 1.00 69.81 110 TRP A N 1
ATOM 821 C CA . TRP A 1 110 ? -4.662 5.190 -8.463 1.00 69.81 110 TRP A CA 1
ATOM 822 C C . TRP A 1 110 ? -4.140 4.121 -9.424 1.00 69.81 110 TRP A C 1
ATOM 824 O O . TRP A 1 110 ? -2.960 3.776 -9.370 1.00 69.81 110 TRP A O 1
ATOM 834 N N . SER A 1 111 ? -5.001 3.618 -10.315 1.00 64.38 111 SER A N 1
ATOM 835 C CA . SER A 1 111 ? -4.629 2.636 -11.340 1.00 64.38 111 SER A CA 1
ATOM 836 C C . SER A 1 111 ? -3.650 3.196 -12.368 1.00 64.38 111 SER A C 1
ATOM 838 O O . SER A 1 111 ? -2.790 2.469 -12.856 1.00 64.38 111 SER A O 1
ATOM 840 N N . GLU A 1 112 ? -3.726 4.500 -12.636 1.00 66.38 112 GLU A N 1
ATOM 841 C CA . GLU A 1 112 ? -2.828 5.182 -13.568 1.00 66.38 112 GLU A CA 1
ATOM 842 C C . GLU A 1 112 ? -1.452 5.462 -12.948 1.00 66.38 112 GLU A C 1
ATOM 844 O O . GLU A 1 112 ? -0.461 5.564 -13.668 1.00 66.38 112 GLU A O 1
ATOM 849 N N . LEU A 1 113 ? -1.382 5.579 -11.617 1.00 65.38 113 LEU A N 1
ATOM 850 C CA . LEU A 1 113 ? -0.145 5.888 -10.893 1.00 65.38 113 LEU A CA 1
ATOM 851 C C . LEU A 1 113 ? 0.684 4.639 -10.578 1.00 65.38 113 LEU A C 1
ATOM 853 O O . LEU A 1 113 ? 1.908 4.712 -10.515 1.00 65.38 113 LEU A O 1
ATOM 857 N N . ILE A 1 114 ? 0.032 3.496 -10.370 1.00 63.88 114 ILE A N 1
ATOM 858 C CA . ILE A 1 114 ? 0.682 2.267 -9.913 1.00 63.88 114 ILE A CA 1
ATOM 859 C C . ILE A 1 114 ? 0.691 1.264 -11.067 1.00 63.88 114 ILE A C 1
ATOM 861 O O . ILE A 1 114 ? -0.207 0.434 -11.220 1.00 63.88 114 ILE A O 1
ATOM 865 N N . VAL A 1 115 ? 1.739 1.347 -11.885 1.00 60.69 115 VAL A N 1
ATOM 866 C CA . VAL A 1 115 ? 1.997 0.391 -12.965 1.00 60.69 115 VAL A CA 1
ATOM 867 C C . VAL A 1 115 ? 2.801 -0.777 -12.400 1.00 60.69 115 VAL A C 1
ATOM 869 O O . VAL A 1 115 ? 4.008 -0.685 -12.181 1.00 60.69 115 VAL A O 1
ATOM 872 N N . LEU A 1 116 ? 2.114 -1.884 -12.137 1.00 57.19 116 LEU A N 1
ATOM 873 C CA . LEU A 1 116 ? 2.742 -3.157 -11.783 1.00 57.19 116 LEU A CA 1
ATOM 874 C C . LEU A 1 116 ? 2.901 -3.981 -13.058 1.00 57.19 116 LEU A C 1
ATOM 876 O O . LEU A 1 116 ? 1.984 -4.002 -13.881 1.00 57.19 116 LEU A O 1
ATOM 880 N N . GLN A 1 117 ? 4.060 -4.617 -13.229 1.00 53.19 117 GLN A N 1
ATOM 881 C CA . GLN A 1 117 ? 4.294 -5.541 -14.343 1.00 53.19 117 GLN A CA 1
ATOM 882 C C . GLN A 1 117 ? 3.497 -6.835 -14.215 1.00 53.19 117 GLN A C 1
ATOM 884 O O . GLN A 1 117 ? 3.336 -7.322 -13.072 1.00 53.19 117 GLN A O 1
#

Sequence (117 aa):
MAAARPLNAWEPLPPHLTAEVNDSFAPQPVKTLFALWGGSEGSVNAHGLTYEVQPEDTSVSTEFVNADGERNTLSLSSDGLIFTVMAGEETTTWTISPDEISDGSRLDAWSELIVLQ

Foldseek 3Di:
DDPLDQLAALAQDDVVLLVLLVVEPADPVVNVQSVCRSHDADWDQDPNWIWGCDNVQSKIKTWDAAPVRWIWMWMQHSQAIWIWIGDPPDIDIDGDGSVCSSVSVCSHVNNVVDDHD